Protein AF-A0A1E3RG83-F1 (afdb_monomer_lite)

Organism: Mycolicibacterium flavescens (NCBI:txid1776)

Sequence (110 aa):
MRRLLDELAEASPPAERGPAYRAGFSAGIRFARICVLDEIAAASGYLDRIAMTNGSRRDRESVRIRAAVRTIGRRLGNEIALGDDDGADGYRDAIAVAQEVVSGLRATST

Radius of gyration: 16.16 Å; chains: 1; bounding box: 37×25×48 Å

pLDDT: mean 85.27, std 15.06, range [44.41, 98.12]

Secondary structure (DSSP, 8-state):
-HHHHHHHHH----TTS-HHHHHHHHHHHHHHHHHHHHHHHHHHHHHHHHTT--S-HHHHHHHHHHHHHHHHHHHHHT----SSSHHHHHHHHHHHHHHHHHHHHHHTT-

Foldseek 3Di:
DVVLLVLLVPDADDPPADPLLRQLLVVLSVVLNVLLVVLVVVVVVVVVVPPPDDDPVPVVVLVSLVVSLVSSLVVLVPDQQPDDDSSSVSNVVNSVSSNVSSVVVVVVSD

Structure (mmCIF, N/CA/C/O backbone):
data_AF-A0A1E3RG83-F1
#
_entry.id   AF-A0A1E3RG83-F1
#
loop_
_atom_site.group_PDB
_atom_site.id
_atom_site.type_symbol
_atom_site.label_atom_id
_atom_site.label_alt_id
_atom_site.label_comp_id
_atom_site.label_asym_id
_atom_site.label_entity_id
_atom_site.label_seq_id
_atom_site.pdbx_PDB_ins_code
_atom_site.Cartn_x
_atom_site.Cartn_y
_atom_site.Cartn_z
_atom_site.occupancy
_atom_site.B_iso_or_equiv
_atom_site.auth_seq_id
_atom_site.auth_comp_id
_atom_site.auth_asym_id
_atom_site.auth_atom_id
_atom_site.pdbx_PDB_model_num
ATOM 1 N N . MET A 1 1 ? -4.450 -2.450 12.540 1.00 82.75 1 MET A N 1
ATOM 2 C CA . MET A 1 1 ? -3.587 -1.394 11.965 1.00 82.75 1 MET A CA 1
ATOM 3 C C . MET A 1 1 ? -2.108 -1.744 12.051 1.00 82.75 1 MET A C 1
ATOM 5 O O . MET A 1 1 ? -1.483 -1.751 11.006 1.00 82.75 1 MET A O 1
ATOM 9 N N . ARG A 1 2 ? -1.546 -2.108 13.221 1.00 86.56 2 ARG A N 1
ATOM 10 C CA . ARG A 1 2 ? -0.123 -2.507 13.312 1.00 86.56 2 ARG A CA 1
ATOM 11 C C . ARG A 1 2 ? 0.253 -3.662 12.375 1.00 86.56 2 ARG A C 1
ATOM 13 O O . ARG A 1 2 ? 1.143 -3.486 11.562 1.00 86.56 2 ARG A O 1
ATOM 20 N N . ARG A 1 3 ? -0.532 -4.744 12.386 1.00 87.38 3 ARG A N 1
ATOM 21 C CA . ARG A 1 3 ? -0.396 -5.868 11.444 1.00 87.38 3 ARG A CA 1
ATOM 22 C C . ARG A 1 3 ? -0.313 -5.433 9.974 1.00 87.38 3 ARG A C 1
ATOM 24 O O . ARG A 1 3 ? 0.436 -6.009 9.210 1.00 87.38 3 ARG A O 1
ATOM 31 N N . LEU A 1 4 ? -1.056 -4.393 9.595 1.00 87.88 4 LEU A N 1
ATOM 32 C CA . LEU A 1 4 ? -1.074 -3.882 8.227 1.00 87.88 4 LEU A CA 1
ATOM 33 C C . LEU A 1 4 ? 0.225 -3.129 7.890 1.00 87.88 4 LEU A C 1
ATOM 35 O O . LEU A 1 4 ? 0.703 -3.209 6.769 1.00 87.88 4 LEU A O 1
ATOM 39 N N . LEU A 1 5 ? 0.835 -2.441 8.864 1.00 91.75 5 LEU A N 1
ATOM 40 C CA . LEU A 1 5 ? 2.180 -1.880 8.700 1.00 91.75 5 LEU A CA 1
ATOM 41 C C . LEU A 1 5 ? 3.245 -2.967 8.583 1.00 91.75 5 LEU A C 1
ATOM 43 O O . LEU A 1 5 ? 4.169 -2.787 7.799 1.00 91.75 5 LEU A O 1
ATOM 47 N N . ASP A 1 6 ? 3.123 -4.044 9.359 1.00 92.56 6 ASP A N 1
ATOM 48 C CA . ASP A 1 6 ? 4.076 -5.152 9.323 1.00 92.56 6 ASP A CA 1
ATOM 49 C C . ASP A 1 6 ? 3.974 -5.888 7.968 1.00 92.56 6 ASP A C 1
ATOM 51 O O . ASP A 1 6 ? 4.975 -6.027 7.278 1.00 92.56 6 ASP A O 1
ATOM 55 N N . GLU A 1 7 ? 2.764 -6.227 7.500 1.00 93.62 7 GLU A N 1
ATOM 56 C CA . GLU A 1 7 ? 2.551 -6.851 6.178 1.00 93.62 7 GLU A CA 1
ATOM 57 C C . GLU A 1 7 ? 3.057 -5.972 5.018 1.00 93.62 7 GLU A C 1
ATOM 59 O O . GLU A 1 7 ? 3.693 -6.471 4.093 1.00 93.62 7 GLU A O 1
ATOM 64 N N . LEU A 1 8 ? 2.851 -4.651 5.080 1.00 93.44 8 LEU A N 1
ATOM 65 C CA . LEU A 1 8 ? 3.415 -3.724 4.092 1.00 93.44 8 LEU A CA 1
ATOM 66 C C . LEU A 1 8 ? 4.940 -3.574 4.205 1.00 93.44 8 LEU A C 1
ATOM 68 O O . LEU A 1 8 ? 5.576 -3.215 3.222 1.00 93.44 8 LEU A O 1
ATOM 72 N N . ALA A 1 9 ? 5.533 -3.771 5.383 1.00 92.31 9 ALA A N 1
ATOM 73 C CA . ALA A 1 9 ? 6.981 -3.670 5.569 1.00 92.31 9 ALA A CA 1
ATOM 74 C C . ALA A 1 9 ? 7.722 -4.898 5.022 1.00 92.31 9 ALA A C 1
ATOM 76 O O . ALA A 1 9 ? 8.837 -4.748 4.529 1.00 92.31 9 ALA A O 1
ATOM 77 N N . GLU A 1 10 ? 7.089 -6.070 5.078 1.00 93.62 10 GLU A N 1
ATOM 78 C CA . GLU A 1 10 ? 7.616 -7.320 4.515 1.00 93.62 10 GLU A CA 1
ATOM 79 C C . GLU A 1 10 ? 7.394 -7.429 2.993 1.00 93.62 10 GLU A C 1
ATOM 81 O O . GLU A 1 10 ? 8.039 -8.236 2.319 1.00 93.62 10 GLU A O 1
ATOM 86 N N . ALA A 1 11 ? 6.506 -6.605 2.423 1.00 93.31 11 ALA A N 1
ATOM 87 C CA . ALA A 1 11 ? 6.258 -6.572 0.987 1.00 93.31 11 ALA A CA 1
ATOM 88 C C . ALA A 1 11 ? 7.534 -6.197 0.219 1.00 93.31 11 ALA A C 1
ATOM 90 O O . ALA A 1 11 ? 8.095 -5.110 0.379 1.00 93.31 11 ALA A O 1
ATOM 91 N N . SER A 1 12 ? 7.967 -7.102 -0.654 1.00 91.25 12 SER A N 1
ATOM 92 C CA . SER A 1 12 ? 9.191 -6.964 -1.439 1.00 91.25 12 SER A CA 1
ATOM 93 C C . SER A 1 12 ? 8.888 -7.106 -2.932 1.00 91.25 12 SER A C 1
ATOM 95 O O . SER A 1 12 ? 8.031 -7.912 -3.297 1.00 91.25 12 SER A O 1
ATOM 97 N N . PRO A 1 13 ? 9.577 -6.349 -3.807 1.00 92.31 13 PRO A N 1
ATOM 98 C CA . PRO A 1 13 ? 9.430 -6.516 -5.247 1.00 92.31 13 PRO A CA 1
ATOM 99 C C . PRO A 1 13 ? 9.978 -7.884 -5.694 1.00 92.31 13 PRO A C 1
ATOM 101 O O . PRO A 1 13 ? 10.869 -8.422 -5.027 1.00 92.31 13 PRO A O 1
ATOM 104 N N . PRO A 1 14 ? 9.538 -8.419 -6.847 1.00 89.88 14 PRO A N 1
ATOM 105 C CA . PRO A 1 14 ? 10.124 -9.628 -7.417 1.00 89.88 14 PRO A CA 1
ATOM 106 C C . PRO A 1 14 ? 11.632 -9.458 -7.669 1.00 89.88 14 PRO A C 1
ATOM 108 O O . PRO A 1 14 ? 12.094 -8.396 -8.105 1.00 89.88 14 PRO A O 1
ATOM 111 N N . ALA A 1 15 ? 12.412 -10.499 -7.371 1.00 89.56 15 ALA A N 1
ATOM 112 C CA . ALA A 1 15 ? 13.876 -10.428 -7.344 1.00 89.56 15 ALA A CA 1
ATOM 113 C C . ALA A 1 15 ? 14.488 -10.195 -8.737 1.00 89.56 15 ALA A C 1
ATOM 115 O O . ALA A 1 15 ? 15.527 -9.546 -8.864 1.00 89.56 15 ALA A O 1
ATOM 116 N N . GLU A 1 16 ? 13.818 -10.682 -9.778 1.00 92.75 16 GLU A N 1
ATOM 117 C CA . GLU A 1 16 ? 14.208 -10.608 -11.185 1.00 92.75 16 GLU A CA 1
ATOM 118 C C . GLU A 1 16 ? 14.054 -9.213 -11.814 1.00 92.75 16 GLU A C 1
ATOM 120 O O . GLU A 1 16 ? 14.543 -8.975 -12.918 1.00 92.75 16 GLU A O 1
ATOM 125 N N . ARG A 1 17 ? 13.385 -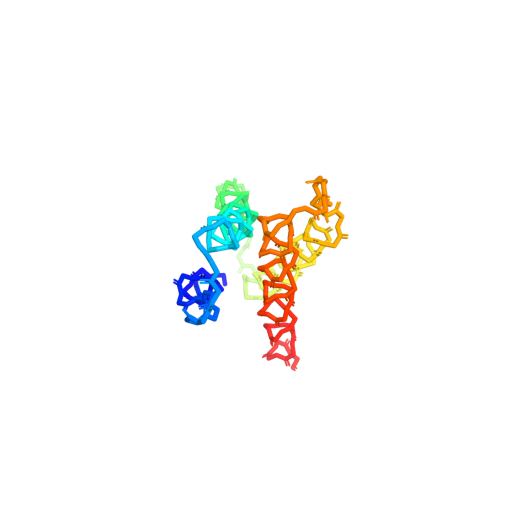8.276 -11.133 1.00 94.94 17 ARG A N 1
ATOM 126 C CA . ARG A 1 17 ? 13.091 -6.946 -11.681 1.00 94.94 17 ARG A CA 1
ATOM 127 C C . ARG A 1 17 ? 14.296 -6.005 -11.644 1.00 94.94 17 ARG A C 1
ATOM 129 O O . ARG A 1 17 ? 15.231 -6.173 -10.863 1.00 94.94 17 ARG A O 1
ATOM 136 N N . GLY A 1 18 ? 14.276 -4.981 -12.494 1.00 95.75 18 GLY A N 1
ATOM 137 C CA . GLY A 1 18 ? 15.339 -3.982 -12.578 1.00 95.75 18 GLY A CA 1
ATOM 138 C C . GLY A 1 18 ? 15.385 -3.027 -11.373 1.00 95.75 18 GLY A C 1
ATOM 139 O O . GLY A 1 18 ? 14.448 -2.960 -10.574 1.00 95.75 18 GLY A O 1
ATOM 140 N N . PRO A 1 19 ? 16.470 -2.244 -11.214 1.00 96.88 19 PRO A N 1
ATOM 141 C CA . PRO A 1 19 ? 16.560 -1.228 -10.164 1.00 96.88 19 PRO A CA 1
ATOM 142 C C . PRO A 1 19 ? 15.452 -0.165 -10.230 1.00 96.88 19 PRO A C 1
ATOM 144 O O . PRO A 1 19 ? 14.981 0.265 -9.179 1.00 96.88 19 PRO A O 1
ATOM 147 N N . ALA A 1 20 ? 15.030 0.233 -11.438 1.00 96.75 20 ALA A N 1
ATOM 148 C CA . ALA A 1 20 ? 13.978 1.230 -11.647 1.00 96.75 20 ALA A CA 1
ATOM 149 C C . ALA A 1 20 ? 12.628 0.734 -11.111 1.00 96.75 20 ALA A C 1
ATOM 151 O O . ALA A 1 20 ? 12.051 1.382 -10.236 1.00 96.75 20 ALA A O 1
ATOM 152 N N . TYR A 1 21 ? 12.205 -0.467 -11.516 1.00 97.94 21 TYR A N 1
ATOM 153 C CA . TYR A 1 21 ? 11.048 -1.144 -10.931 1.00 97.94 21 TYR A CA 1
ATOM 154 C C . TYR A 1 21 ? 11.105 -1.212 -9.408 1.00 97.94 21 TYR A C 1
ATOM 156 O O . TYR A 1 21 ? 10.164 -0.809 -8.728 1.00 97.94 21 TYR A O 1
ATOM 164 N N . ARG A 1 22 ? 12.218 -1.691 -8.834 1.00 97.31 22 ARG A N 1
ATOM 165 C CA . ARG A 1 22 ? 12.335 -1.841 -7.373 1.00 97.31 22 ARG A CA 1
ATOM 166 C C . ARG A 1 22 ? 12.211 -0.508 -6.636 1.00 97.31 22 ARG A C 1
ATOM 168 O O . ARG A 1 22 ? 11.644 -0.468 -5.541 1.00 97.31 22 ARG A O 1
ATOM 175 N N . ALA A 1 23 ? 12.723 0.57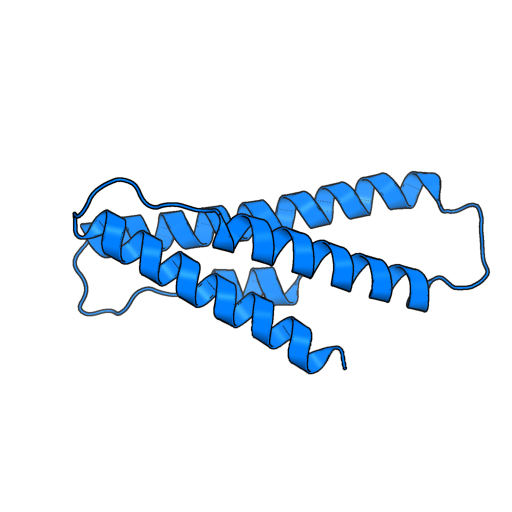5 -7.220 1.00 96.88 23 ALA A N 1
ATOM 176 C CA . ALA A 1 23 ? 12.566 1.919 -6.676 1.00 96.88 23 ALA A CA 1
ATOM 177 C C . ALA A 1 23 ? 11.097 2.371 -6.711 1.00 96.88 23 ALA A C 1
ATOM 179 O O . ALA A 1 23 ? 10.588 2.848 -5.693 1.00 96.88 23 ALA A O 1
ATOM 180 N N . GLY A 1 24 ? 10.405 2.148 -7.832 1.00 97.62 24 GLY A N 1
ATOM 181 C CA . GLY A 1 24 ? 8.971 2.406 -7.976 1.00 97.62 24 GLY A CA 1
ATOM 182 C C . GLY A 1 24 ? 8.123 1.619 -6.979 1.00 97.62 24 GLY A C 1
ATOM 183 O O . GLY A 1 24 ? 7.317 2.196 -6.249 1.00 97.62 24 GLY A O 1
ATOM 184 N N . PHE A 1 25 ? 8.388 0.320 -6.852 1.00 98.12 25 PHE A N 1
ATOM 185 C CA . PHE A 1 25 ? 7.718 -0.554 -5.891 1.00 98.12 25 PHE A CA 1
ATOM 186 C C . PHE A 1 25 ? 7.910 -0.069 -4.451 1.00 98.12 25 PHE A C 1
ATOM 188 O O . PHE A 1 25 ? 6.955 0.088 -3.689 1.00 98.12 25 PHE A O 1
ATOM 195 N N . SER A 1 26 ? 9.148 0.266 -4.085 1.00 97.31 26 SER A N 1
ATOM 196 C CA . SER A 1 26 ? 9.460 0.810 -2.759 1.00 97.31 26 SER A CA 1
ATOM 197 C C . SER A 1 26 ? 8.730 2.132 -2.488 1.00 97.31 26 SER A C 1
ATOM 199 O O . SER A 1 26 ? 8.312 2.390 -1.355 1.00 97.31 26 SER A O 1
ATOM 201 N N . ALA A 1 27 ? 8.561 2.978 -3.510 1.00 97.25 27 ALA A N 1
ATOM 202 C CA . ALA A 1 27 ? 7.803 4.219 -3.402 1.00 97.25 27 ALA A CA 1
ATOM 203 C C . ALA A 1 27 ? 6.299 3.961 -3.196 1.00 97.25 27 ALA A C 1
ATOM 205 O O . ALA A 1 27 ? 5.707 4.583 -2.311 1.00 97.25 27 ALA A O 1
ATOM 206 N N . GLY A 1 28 ? 5.707 3.003 -3.917 1.00 97.44 28 GLY A N 1
ATOM 207 C CA . GLY A 1 28 ? 4.303 2.610 -3.741 1.00 97.44 28 GLY A CA 1
ATOM 208 C C . GLY A 1 28 ? 4.020 2.038 -2.348 1.00 97.44 28 GLY A C 1
ATOM 209 O O . GLY A 1 28 ? 3.087 2.472 -1.669 1.00 97.44 28 GLY A O 1
ATOM 210 N N . ILE A 1 29 ? 4.891 1.156 -1.841 1.00 97.94 29 ILE A N 1
ATOM 211 C CA . ILE A 1 29 ? 4.789 0.633 -0.467 1.00 97.94 29 ILE A CA 1
ATOM 212 C C . ILE A 1 29 ? 4.926 1.753 0.571 1.00 97.94 29 ILE A C 1
ATOM 214 O O . ILE A 1 29 ? 4.192 1.789 1.565 1.00 97.94 29 ILE A O 1
ATOM 218 N N . ARG A 1 30 ? 5.835 2.712 0.353 1.00 97.38 30 ARG A N 1
ATOM 219 C CA . ARG A 1 30 ? 5.977 3.876 1.239 1.00 97.38 30 ARG A CA 1
ATOM 220 C C . ARG A 1 30 ? 4.697 4.709 1.274 1.00 97.38 30 ARG A C 1
ATOM 222 O O . ARG A 1 30 ? 4.259 5.071 2.367 1.00 97.38 30 ARG A O 1
ATOM 229 N N . PHE A 1 31 ? 4.090 4.982 0.122 1.00 97.06 31 PHE A N 1
ATOM 230 C CA . PHE A 1 31 ? 2.815 5.693 0.041 1.00 97.06 31 PHE A CA 1
ATOM 231 C C . PHE A 1 31 ? 1.707 4.962 0.812 1.00 97.06 31 PHE A C 1
ATOM 233 O O . PHE A 1 31 ? 1.015 5.571 1.636 1.00 97.06 31 PHE A O 1
ATOM 240 N N . ALA A 1 32 ? 1.585 3.645 0.625 1.00 96.81 32 ALA A N 1
ATOM 241 C CA . ALA A 1 32 ? 0.615 2.835 1.353 1.00 96.81 32 ALA A CA 1
ATOM 242 C C . ALA A 1 32 ? 0.817 2.940 2.873 1.00 96.81 32 ALA A C 1
ATOM 244 O O . ALA A 1 32 ? -0.133 3.207 3.609 1.00 96.81 32 ALA A O 1
ATOM 245 N N . ARG A 1 33 ? 2.060 2.827 3.356 1.00 96.69 33 ARG A N 1
ATOM 246 C CA . ARG A 1 33 ? 2.386 2.980 4.785 1.00 96.69 33 ARG A CA 1
ATOM 247 C C . ARG A 1 33 ? 2.031 4.366 5.324 1.00 96.69 33 ARG A C 1
ATOM 249 O O . ARG A 1 33 ? 1.511 4.446 6.434 1.00 96.69 33 ARG A O 1
ATOM 256 N N . ILE A 1 34 ? 2.260 5.435 4.557 1.00 96.25 34 ILE A N 1
ATOM 257 C CA . ILE A 1 34 ? 1.851 6.800 4.936 1.00 96.25 34 ILE A CA 1
ATOM 258 C C . ILE A 1 34 ? 0.334 6.864 5.124 1.00 96.25 34 ILE A C 1
ATOM 260 O O . ILE A 1 34 ? -0.121 7.324 6.167 1.00 96.25 34 ILE A O 1
ATOM 264 N N . CYS A 1 35 ? -0.451 6.311 4.193 1.00 95.56 35 CYS A N 1
ATOM 265 C CA . CYS A 1 35 ? -1.910 6.276 4.330 1.00 95.56 35 CYS A CA 1
ATOM 266 C C . CYS A 1 35 ? -2.358 5.597 5.634 1.00 95.56 35 CYS A C 1
ATOM 268 O O . CYS A 1 35 ? -3.320 6.026 6.265 1.00 95.56 35 CYS A O 1
ATOM 270 N N . VAL A 1 36 ? -1.657 4.543 6.054 1.00 93.94 36 VAL A N 1
ATOM 271 C CA . VAL A 1 36 ? -1.951 3.808 7.292 1.00 93.94 36 VAL A CA 1
ATOM 272 C C . VAL A 1 36 ? -1.560 4.608 8.529 1.00 93.94 36 VAL A C 1
ATOM 274 O O . VAL A 1 36 ? -2.312 4.638 9.504 1.00 93.94 36 VAL A O 1
ATOM 277 N N . LEU A 1 37 ? -0.394 5.254 8.498 1.00 93.25 37 LEU A N 1
ATOM 278 C CA . LEU A 1 37 ? 0.092 6.102 9.585 1.00 93.25 37 LEU A CA 1
ATOM 279 C C . LEU A 1 37 ? -0.807 7.324 9.793 1.00 93.25 37 LEU A C 1
ATOM 281 O O . LEU A 1 37 ? -1.109 7.642 10.942 1.00 93.25 37 LEU A O 1
ATOM 285 N N . ASP A 1 38 ? -1.299 7.939 8.716 1.00 92.38 38 ASP A N 1
ATOM 286 C CA . ASP A 1 38 ? -2.250 9.054 8.780 1.00 92.38 38 ASP A CA 1
ATOM 287 C C . ASP A 1 38 ? -3.519 8.659 9.550 1.00 92.38 38 ASP A C 1
ATOM 289 O O . ASP A 1 38 ? -3.968 9.384 10.439 1.00 92.38 38 ASP A O 1
ATOM 293 N N . GLU A 1 39 ? -4.074 7.475 9.274 1.00 91.19 39 GLU A N 1
ATOM 294 C CA . GLU A 1 39 ? -5.259 6.981 9.985 1.00 91.19 39 GLU A CA 1
ATOM 295 C C . GLU A 1 39 ? -4.965 6.631 11.452 1.00 91.19 39 GLU A C 1
ATOM 297 O O . GLU A 1 39 ? -5.803 6.857 12.326 1.00 91.19 39 GLU A O 1
ATOM 302 N N . ILE A 1 40 ? -3.774 6.102 11.758 1.00 88.69 40 ILE A N 1
ATOM 303 C CA . ILE A 1 40 ? -3.348 5.858 13.147 1.00 88.69 40 ILE A CA 1
ATOM 304 C C . ILE A 1 40 ? -3.223 7.182 13.911 1.00 88.69 40 ILE A C 1
ATOM 306 O O . ILE A 1 40 ? -3.673 7.275 15.059 1.00 88.69 40 ILE A O 1
ATOM 310 N N . ALA A 1 41 ? -2.643 8.207 13.286 1.00 86.69 41 ALA A N 1
ATOM 311 C CA . ALA A 1 41 ? -2.507 9.535 13.871 1.00 86.69 41 ALA A CA 1
ATOM 312 C C . ALA A 1 41 ? -3.884 10.180 14.100 1.00 86.69 41 ALA A C 1
ATOM 314 O O . ALA A 1 41 ? -4.167 10.658 15.202 1.00 86.69 41 ALA A O 1
ATOM 315 N N . ALA A 1 42 ? -4.780 10.106 13.110 1.00 84.38 42 ALA A N 1
ATOM 316 C CA . ALA A 1 42 ? -6.149 10.605 13.216 1.00 84.38 42 ALA A CA 1
ATOM 317 C C . ALA A 1 42 ? -6.945 9.893 14.323 1.00 84.38 42 ALA A C 1
ATOM 319 O O . ALA A 1 42 ? -7.654 10.539 15.098 1.00 84.38 42 ALA A O 1
ATOM 320 N N . ALA A 1 43 ? -6.800 8.570 14.447 1.00 78.12 43 ALA A N 1
ATOM 321 C CA . ALA A 1 43 ? -7.446 7.797 15.502 1.00 78.12 43 ALA A CA 1
ATOM 322 C C . ALA A 1 43 ? -6.908 8.157 16.896 1.00 78.12 43 ALA A C 1
ATOM 324 O O . ALA A 1 43 ? -7.697 8.287 17.833 1.00 78.12 43 ALA A O 1
ATOM 325 N N . SER A 1 44 ? -5.594 8.360 17.023 1.00 70.69 44 SER A N 1
ATOM 326 C CA . SER A 1 44 ? -4.944 8.750 18.282 1.00 70.69 44 SER A CA 1
ATOM 327 C C . SER A 1 44 ? -5.402 10.131 18.757 1.00 70.69 44 SER A C 1
ATOM 329 O O . SER A 1 44 ? -5.786 10.274 19.915 1.00 70.69 44 SER A O 1
ATOM 331 N N . GLY A 1 45 ? -5.497 11.117 17.857 1.00 61.16 45 GLY A N 1
ATOM 332 C CA . GLY A 1 45 ? -6.008 12.457 18.190 1.00 61.16 45 GLY A CA 1
ATOM 333 C C . GLY A 1 45 ? -7.499 12.496 18.561 1.00 61.16 45 GLY A C 1
ATOM 334 O O . GLY A 1 45 ? -7.971 13.453 19.174 1.00 61.16 45 GLY A O 1
ATOM 335 N N . TYR A 1 46 ? -8.262 11.453 18.217 1.00 55.00 46 TYR A N 1
ATOM 336 C CA . TYR A 1 46 ? -9.682 11.324 18.559 1.00 55.00 46 TYR A CA 1
ATOM 337 C C . TYR A 1 46 ? -9.913 10.633 19.917 1.00 55.00 46 TYR A C 1
ATOM 339 O O . TYR A 1 46 ? -10.992 10.770 20.502 1.00 55.00 46 TYR A O 1
ATOM 347 N N . LEU A 1 47 ? -8.918 9.901 20.440 1.00 52.84 47 LEU A N 1
ATOM 348 C CA . LEU A 1 47 ? -8.996 9.255 21.757 1.00 52.84 47 LEU A CA 1
ATOM 349 C C . LEU A 1 47 ? -9.011 10.280 22.901 1.00 52.84 47 LEU A C 1
ATOM 351 O O . LEU A 1 47 ? -9.784 10.091 23.842 1.00 52.84 47 LEU A O 1
ATOM 355 N N . ASP A 1 48 ? -8.300 11.404 22.760 1.00 51.75 48 ASP A N 1
ATOM 356 C CA . ASP A 1 48 ? -8.303 12.499 23.746 1.00 51.75 48 ASP A CA 1
ATOM 357 C C . ASP A 1 48 ? -9.687 13.148 23.930 1.00 51.75 48 ASP A C 1
ATOM 359 O O . ASP A 1 48 ? -10.017 13.622 25.015 1.00 51.75 48 ASP A O 1
ATOM 363 N N . ARG A 1 49 ? -10.556 13.123 22.908 1.00 49.62 49 ARG A N 1
ATOM 364 C CA . ARG A 1 49 ? -11.914 13.703 22.986 1.00 49.62 49 ARG A CA 1
ATOM 365 C C . ARG A 1 49 ? -12.984 12.766 23.555 1.00 49.62 49 ARG A C 1
ATOM 367 O O . ARG A 1 49 ? -14.047 13.244 23.939 1.00 49.62 49 ARG A O 1
ATOM 374 N N . ILE A 1 50 ? -12.762 11.447 23.580 1.00 48.09 50 ILE A N 1
ATOM 375 C CA . ILE A 1 50 ? -13.830 10.448 23.833 1.00 48.09 50 ILE A CA 1
ATOM 376 C C . ILE A 1 50 ? -13.685 9.700 25.162 1.00 48.09 50 ILE A C 1
ATOM 378 O O . ILE A 1 50 ? -14.590 8.955 25.543 1.00 48.09 50 ILE A O 1
ATOM 382 N N . ALA A 1 51 ? -12.638 9.972 25.942 1.00 50.78 51 ALA A N 1
ATOM 383 C CA . ALA A 1 51 ? -12.479 9.4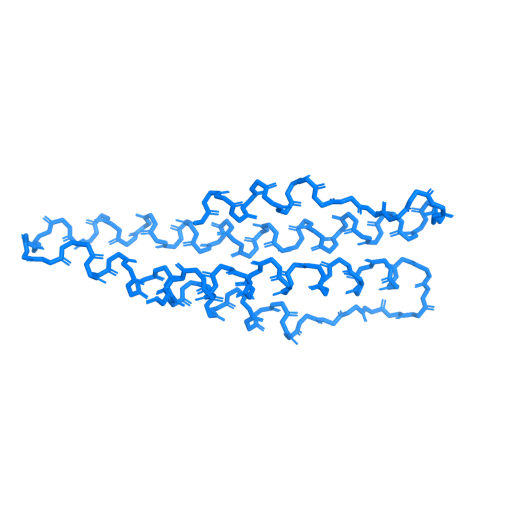47 27.304 1.00 50.78 51 ALA A CA 1
ATOM 384 C C . ALA A 1 51 ? -13.668 9.742 28.265 1.00 50.78 51 ALA A C 1
ATOM 386 O O . ALA A 1 51 ? -13.691 9.236 29.380 1.00 50.78 51 ALA A O 1
ATOM 387 N N . MET A 1 52 ? -14.687 10.496 27.830 1.00 52.94 52 MET A N 1
ATOM 388 C CA . MET A 1 52 ? -15.882 10.888 28.588 1.00 52.94 52 MET A CA 1
ATOM 389 C C . MET A 1 52 ? -17.108 9.947 28.474 1.00 52.94 52 MET A C 1
ATOM 391 O O . MET A 1 52 ? -18.128 10.236 29.091 1.00 52.94 52 MET A O 1
ATOM 395 N N . THR A 1 53 ? -17.095 8.835 27.714 1.00 53.28 53 THR A N 1
ATOM 396 C CA . THR A 1 53 ? -18.279 7.928 27.632 1.00 53.28 53 THR A CA 1
ATOM 397 C C . THR A 1 53 ? -17.941 6.429 27.695 1.00 53.28 53 THR A C 1
ATOM 399 O O . THR A 1 53 ? -17.552 5.811 26.704 1.00 53.28 53 THR A O 1
ATOM 402 N N . ASN A 1 54 ? -18.180 5.822 28.863 1.00 56.31 54 ASN A N 1
ATOM 403 C CA . ASN A 1 54 ? -17.715 4.489 29.290 1.00 56.31 54 ASN A CA 1
ATOM 404 C C . ASN A 1 54 ? -18.524 3.255 28.805 1.00 56.31 54 ASN A C 1
ATOM 406 O O . ASN A 1 54 ? -18.342 2.170 29.342 1.00 56.31 54 ASN A O 1
ATOM 410 N N . GLY A 1 55 ? -19.405 3.360 27.802 1.00 52.59 55 GLY A N 1
ATOM 411 C CA . GLY A 1 55 ? -20.395 2.293 27.535 1.00 52.59 55 GLY A CA 1
ATOM 412 C C . GLY A 1 55 ? -20.075 1.217 26.480 1.00 52.59 55 GLY A C 1
ATOM 413 O O . GLY A 1 55 ? -20.597 0.113 26.577 1.00 52.59 55 GLY A O 1
ATOM 414 N N . SER A 1 56 ? -19.269 1.489 25.442 1.00 58.34 56 SER A N 1
ATOM 415 C CA . SER A 1 56 ? -19.158 0.561 24.281 1.00 58.34 56 SER A CA 1
ATOM 416 C C . SER A 1 56 ? -17.822 0.665 23.536 1.00 58.34 56 SER A C 1
ATOM 418 O O . SER A 1 56 ? -17.768 0.790 22.310 1.00 58.34 56 SER A O 1
ATOM 420 N N . ARG A 1 57 ? -16.712 0.689 24.279 1.00 63.91 57 ARG A N 1
ATOM 421 C CA . ARG A 1 57 ? -15.368 0.981 23.744 1.00 63.91 57 ARG A CA 1
ATOM 422 C C . ARG A 1 57 ? -14.952 0.053 22.587 1.00 63.91 57 ARG A C 1
ATOM 424 O O . ARG A 1 57 ? -14.415 0.548 21.601 1.00 63.91 57 ARG A O 1
ATOM 431 N N . ARG A 1 58 ? -15.275 -1.245 22.666 1.00 63.41 58 ARG A N 1
ATOM 432 C CA . ARG A 1 58 ? -14.867 -2.280 21.692 1.00 63.41 58 ARG A CA 1
ATOM 433 C C . ARG A 1 58 ? -15.608 -2.200 20.350 1.00 63.41 58 ARG A C 1
ATOM 435 O O . ARG A 1 58 ? -14.982 -2.310 19.296 1.00 63.41 58 ARG A O 1
ATOM 442 N N . ASP A 1 59 ? -16.912 -1.930 20.371 1.00 70.25 59 ASP A N 1
ATOM 443 C CA . ASP A 1 59 ? -17.703 -1.768 19.141 1.00 70.25 59 ASP A CA 1
ATOM 444 C C . ASP A 1 59 ? -17.327 -0.486 18.403 1.00 70.25 59 ASP A C 1
ATOM 446 O O . ASP A 1 59 ? -17.146 -0.489 17.184 1.00 70.25 59 ASP A O 1
ATOM 450 N N . ARG A 1 60 ? -17.117 0.611 19.143 1.00 72.00 60 ARG A N 1
ATOM 451 C CA . ARG A 1 60 ? -16.659 1.880 18.561 1.00 72.00 60 ARG A CA 1
ATOM 452 C C . ARG A 1 60 ? -15.272 1.747 17.941 1.00 72.00 60 ARG A C 1
ATOM 454 O O . AR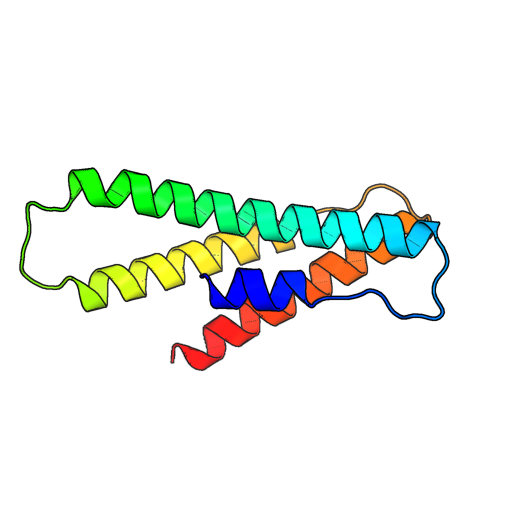G A 1 60 ? -15.040 2.285 16.862 1.00 72.00 60 ARG A O 1
ATOM 461 N N . GLU A 1 61 ? -14.362 1.033 18.595 1.00 76.62 61 GLU A N 1
ATOM 462 C CA . GLU A 1 61 ? -13.031 0.740 18.057 1.00 76.62 61 GLU A CA 1
ATOM 463 C C . GLU A 1 61 ? -13.113 -0.085 16.767 1.00 76.62 61 GLU A C 1
ATOM 465 O O . GLU A 1 61 ? -12.523 0.294 15.756 1.00 76.62 61 GLU A O 1
ATOM 470 N N . SER A 1 62 ? -13.941 -1.130 16.745 1.00 78.38 62 SER A N 1
ATOM 471 C CA . SER A 1 62 ? -14.151 -1.969 15.558 1.00 78.38 62 SER A CA 1
ATOM 472 C C . SER A 1 62 ? -14.778 -1.195 14.389 1.00 78.38 62 SER A C 1
ATOM 474 O O . SER A 1 62 ? -14.412 -1.387 13.228 1.00 78.38 62 SER A O 1
ATOM 476 N N . VAL A 1 63 ? -15.713 -0.278 14.662 1.00 82.31 63 VAL A N 1
ATOM 477 C CA . VAL A 1 63 ? -16.288 0.621 13.644 1.00 82.31 63 VAL A CA 1
ATOM 478 C C . VAL A 1 63 ? -15.237 1.591 13.098 1.00 82.31 63 VAL A C 1
ATOM 480 O O . VAL A 1 63 ? -15.172 1.785 11.883 1.00 82.31 63 VAL A O 1
ATOM 483 N N . ARG A 1 64 ? -14.382 2.159 13.959 1.00 81.88 64 ARG A N 1
ATOM 484 C CA . ARG A 1 64 ? -13.291 3.056 13.539 1.00 81.88 64 ARG A CA 1
ATOM 485 C C . ARG A 1 64 ? -12.257 2.340 12.686 1.00 81.88 64 ARG A C 1
ATOM 487 O O . ARG A 1 64 ? -11.888 2.865 11.643 1.00 81.88 64 ARG A O 1
ATOM 494 N N . ILE A 1 65 ? -11.842 1.135 13.077 1.00 84.56 65 ILE A N 1
ATOM 495 C CA . ILE A 1 65 ? -10.902 0.326 12.290 1.00 84.56 65 ILE A CA 1
ATOM 496 C C . ILE A 1 65 ? -11.491 0.043 10.903 1.00 84.56 65 ILE A C 1
ATOM 498 O O . ILE A 1 65 ? -10.817 0.263 9.899 1.00 84.56 65 ILE A O 1
ATOM 502 N N . ARG A 1 66 ? -12.771 -0.349 10.816 1.00 86.00 66 ARG A N 1
ATOM 503 C CA . ARG A 1 66 ? -13.447 -0.547 9.522 1.00 86.00 66 ARG A CA 1
ATOM 504 C C . ARG A 1 66 ? -13.512 0.734 8.687 1.00 86.00 66 ARG A C 1
ATOM 506 O O . ARG A 1 66 ? -13.343 0.670 7.471 1.00 86.00 66 ARG A O 1
ATOM 513 N N . ALA A 1 67 ? -13.749 1.888 9.309 1.00 88.00 67 ALA A N 1
ATOM 514 C CA . ALA A 1 67 ? -13.745 3.174 8.616 1.00 88.00 67 ALA A CA 1
ATOM 515 C C . ALA A 1 67 ? -12.348 3.537 8.082 1.00 88.00 67 ALA A C 1
ATOM 517 O O . ALA A 1 67 ? -12.231 3.841 6.898 1.00 88.00 67 ALA A O 1
ATOM 518 N N . ALA A 1 68 ? -11.302 3.404 8.901 1.00 89.81 68 ALA A N 1
ATOM 519 C CA . ALA A 1 68 ? -9.914 3.648 8.507 1.00 89.81 68 ALA A CA 1
ATOM 520 C C . ALA A 1 68 ? -9.487 2.750 7.334 1.00 89.81 68 ALA A C 1
ATOM 522 O O . ALA A 1 68 ? -8.971 3.228 6.328 1.00 89.81 68 ALA A O 1
ATOM 523 N N . VAL A 1 69 ? -9.795 1.451 7.401 1.00 91.06 69 VAL A N 1
ATOM 524 C CA . VAL A 1 69 ? -9.516 0.482 6.322 1.00 91.06 69 VAL A CA 1
ATOM 525 C C . VAL A 1 69 ? -10.272 0.828 5.029 1.00 91.06 69 VAL A C 1
ATOM 527 O O . VAL A 1 69 ? -9.769 0.606 3.924 1.00 91.06 69 VAL A O 1
ATOM 530 N N . ARG A 1 70 ? -11.480 1.400 5.123 1.00 91.25 70 ARG A N 1
ATOM 531 C CA . ARG A 1 70 ? -12.190 1.935 3.949 1.00 91.25 70 ARG A CA 1
ATOM 532 C C . ARG A 1 70 ? -11.506 3.164 3.367 1.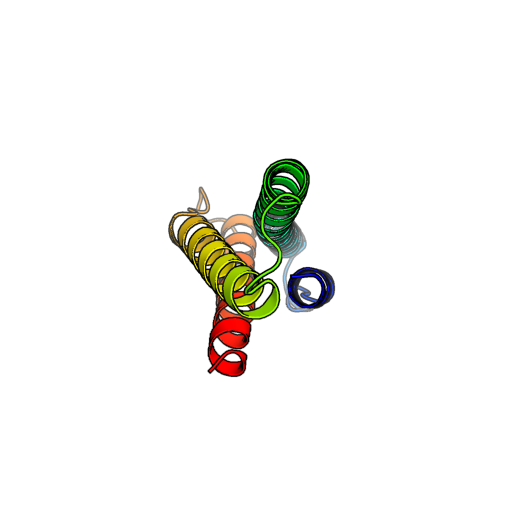00 91.25 70 ARG A C 1
ATOM 534 O O . ARG A 1 70 ? -11.340 3.219 2.150 1.00 91.25 70 ARG A O 1
ATOM 541 N N . THR A 1 71 ? -11.087 4.103 4.207 1.00 93.62 71 THR A N 1
ATOM 542 C CA . THR A 1 71 ? -10.381 5.310 3.764 1.00 93.62 71 THR A CA 1
ATOM 543 C C . THR A 1 71 ? -9.053 4.973 3.096 1.00 93.62 71 THR A C 1
ATOM 545 O O . THR A 1 71 ? -8.797 5.476 2.004 1.00 93.62 71 THR A O 1
ATOM 548 N N . ILE A 1 72 ? -8.258 4.075 3.684 1.00 93.75 72 ILE A N 1
ATOM 549 C CA . ILE A 1 72 ? -6.995 3.603 3.098 1.00 93.75 72 ILE A CA 1
ATOM 550 C C . ILE A 1 72 ? -7.247 2.967 1.735 1.00 93.75 72 ILE A C 1
ATOM 552 O O . ILE A 1 72 ? -6.639 3.383 0.756 1.00 93.75 72 ILE A O 1
ATOM 556 N N . GLY A 1 73 ? -8.192 2.024 1.645 1.00 93.81 73 GLY A N 1
ATOM 557 C CA . GLY A 1 73 ? -8.520 1.382 0.370 1.00 93.81 73 GLY A CA 1
ATOM 558 C C . GLY A 1 73 ? -8.947 2.385 -0.706 1.00 93.81 73 GLY A C 1
ATOM 559 O O . GLY A 1 73 ? -8.529 2.268 -1.851 1.00 93.81 73 GLY A O 1
ATOM 560 N N . ARG A 1 74 ? -9.716 3.419 -0.340 1.00 94.81 74 ARG A N 1
ATOM 561 C CA . ARG A 1 74 ? -10.099 4.494 -1.269 1.00 94.81 74 ARG A CA 1
ATOM 562 C C . ARG A 1 74 ? -8.901 5.335 -1.714 1.00 94.81 74 ARG A C 1
ATOM 564 O O . ARG A 1 74 ? -8.825 5.686 -2.883 1.00 94.81 74 ARG A O 1
ATOM 571 N N . ARG A 1 75 ? -7.984 5.678 -0.803 1.00 95.81 75 ARG A N 1
ATOM 572 C CA . ARG A 1 75 ? -6.766 6.434 -1.145 1.00 95.81 75 ARG A CA 1
ATOM 573 C C . ARG A 1 75 ? -5.885 5.643 -2.106 1.00 95.81 75 ARG A C 1
ATOM 575 O O . ARG A 1 75 ? -5.477 6.199 -3.111 1.00 95.81 75 ARG A O 1
ATOM 582 N N . LEU A 1 76 ? -5.686 4.351 -1.844 1.00 94.81 76 LEU A N 1
ATOM 583 C CA . LEU A 1 76 ? -4.952 3.454 -2.741 1.00 94.81 76 LEU A CA 1
ATOM 584 C C . LEU A 1 76 ? -5.641 3.292 -4.102 1.00 94.81 76 LEU A C 1
ATOM 586 O O . LEU A 1 76 ? -4.966 3.226 -5.115 1.00 94.81 76 LEU A O 1
ATOM 590 N N . GLY A 1 77 ? -6.974 3.208 -4.144 1.00 92.62 77 GLY A N 1
ATOM 591 C CA . GLY A 1 77 ? -7.727 3.068 -5.399 1.00 92.62 77 GLY A CA 1
ATOM 592 C C . GLY A 1 77 ? -7.756 4.328 -6.266 1.00 92.62 77 GLY A C 1
ATOM 593 O O . GLY A 1 77 ? -7.938 4.233 -7.473 1.00 92.62 77 GLY A O 1
ATOM 594 N N . ASN A 1 78 ? -7.568 5.498 -5.656 1.00 93.56 78 ASN A N 1
ATOM 595 C CA . ASN A 1 78 ? -7.486 6.775 -6.363 1.00 93.56 78 ASN A CA 1
ATOM 596 C C . ASN A 1 78 ? -6.049 7.152 -6.741 1.00 93.56 78 ASN A C 1
ATOM 598 O O . ASN A 1 78 ? -5.846 8.184 -7.378 1.00 93.56 78 ASN A O 1
ATOM 602 N N . GLU A 1 79 ? -5.068 6.371 -6.298 1.00 92.88 79 GLU A N 1
ATOM 603 C CA . GLU A 1 79 ? -3.666 6.642 -6.557 1.00 92.88 79 GLU A CA 1
ATOM 604 C C . GLU A 1 79 ? -3.319 6.261 -7.998 1.00 92.88 79 GLU A C 1
ATOM 606 O O . GLU A 1 79 ? -3.649 5.169 -8.462 1.00 92.88 79 GLU A O 1
ATOM 611 N N . ILE A 1 80 ? -2.650 7.168 -8.712 1.00 88.00 80 ILE A N 1
ATOM 612 C CA . ILE A 1 80 ? -2.304 6.997 -10.124 1.00 88.00 80 ILE A CA 1
ATOM 613 C C . ILE A 1 80 ? -0.792 7.147 -10.267 1.00 88.00 80 ILE A C 1
ATOM 615 O O . ILE A 1 80 ? -0.239 8.205 -9.974 1.00 88.00 80 ILE A O 1
ATOM 619 N N . ALA A 1 81 ? -0.129 6.099 -10.759 1.00 86.69 81 ALA A N 1
ATOM 620 C CA . ALA A 1 81 ? 1.261 6.200 -11.185 1.00 86.69 81 ALA A CA 1
ATOM 621 C C . ALA A 1 81 ? 1.354 7.080 -12.438 1.00 86.69 81 ALA A C 1
ATOM 623 O O . ALA A 1 81 ? 0.617 6.868 -13.403 1.00 86.69 81 ALA A O 1
ATOM 624 N N . LEU A 1 82 ? 2.263 8.053 -12.435 1.00 87.62 82 LEU A N 1
ATOM 625 C CA . LEU A 1 82 ? 2.549 8.863 -13.615 1.00 87.62 82 LEU A CA 1
ATOM 626 C C . LEU A 1 82 ? 3.640 8.190 -14.450 1.00 87.62 82 LEU A C 1
ATOM 628 O O . LEU A 1 82 ? 4.678 7.812 -13.913 1.00 87.62 82 LEU A O 1
ATOM 632 N N . GLY A 1 83 ? 3.420 8.111 -15.762 1.00 90.94 83 GLY A N 1
ATOM 633 C CA . GLY A 1 83 ? 4.372 7.531 -16.707 1.00 90.94 83 GLY A CA 1
ATOM 634 C C . GLY A 1 83 ? 4.111 6.060 -17.030 1.00 90.94 83 GLY A C 1
ATOM 635 O O . GLY A 1 83 ? 3.193 5.430 -16.505 1.00 90.94 83 GLY A O 1
ATOM 636 N N . ASP A 1 84 ? 4.932 5.546 -17.941 1.00 92.69 84 ASP A N 1
ATOM 637 C CA . ASP A 1 84 ? 4.857 4.181 -18.478 1.00 92.69 84 ASP A CA 1
ATOM 638 C C . ASP A 1 84 ? 6.242 3.511 -18.483 1.00 92.69 84 ASP A C 1
ATOM 640 O O . ASP A 1 84 ? 6.571 2.688 -19.330 1.00 92.69 84 ASP A O 1
ATOM 644 N N . ASP A 1 85 ? 7.108 3.950 -17.568 1.00 95.12 85 ASP A N 1
ATOM 645 C CA . ASP A 1 85 ? 8.412 3.336 -17.359 1.00 95.12 85 ASP A CA 1
ATOM 646 C C . ASP A 1 85 ? 8.341 2.190 -16.337 1.00 95.12 85 ASP A C 1
ATOM 648 O O . ASP A 1 85 ? 7.359 2.007 -15.615 1.00 95.12 85 ASP A O 1
ATOM 652 N N . ASP A 1 86 ? 9.430 1.428 -16.253 1.00 95.19 86 ASP A N 1
ATOM 653 C CA . ASP A 1 86 ? 9.579 0.288 -15.341 1.00 95.19 86 ASP A CA 1
ATOM 654 C C . ASP A 1 86 ? 9.359 0.687 -13.863 1.00 95.19 86 ASP A C 1
ATOM 656 O O . ASP A 1 86 ? 8.887 -0.110 -13.054 1.00 95.19 86 ASP A O 1
ATOM 660 N N . GLY A 1 87 ? 9.647 1.941 -13.493 1.00 96.25 87 GLY A N 1
ATOM 661 C CA . GLY A 1 87 ? 9.358 2.478 -12.163 1.00 96.25 87 GLY A CA 1
ATOM 662 C C . GLY A 1 87 ? 7.864 2.709 -11.932 1.00 96.25 87 GLY A C 1
ATOM 663 O O . GLY A 1 87 ? 7.354 2.371 -10.860 1.00 96.25 87 GLY A O 1
ATOM 664 N N . ALA A 1 88 ? 7.144 3.232 -12.924 1.00 96.62 88 ALA A N 1
ATOM 665 C CA . ALA A 1 88 ? 5.689 3.358 -12.881 1.00 96.62 88 ALA A CA 1
ATOM 666 C C . ALA A 1 88 ? 5.005 1.982 -12.785 1.00 96.62 88 ALA A C 1
ATOM 668 O O . ALA A 1 88 ? 4.059 1.832 -12.007 1.00 96.62 88 ALA A O 1
ATOM 669 N N . ASP A 1 89 ? 5.521 0.967 -13.488 1.00 96.75 89 ASP A N 1
ATOM 670 C CA . ASP A 1 89 ? 5.083 -0.429 -13.346 1.00 96.75 89 ASP A CA 1
ATOM 671 C C . ASP A 1 89 ? 5.276 -0.936 -11.913 1.00 96.75 89 ASP A C 1
ATOM 673 O O . ASP A 1 89 ? 4.321 -1.391 -11.279 1.00 96.75 89 ASP A O 1
ATOM 677 N N . GLY A 1 90 ? 6.484 -0.782 -11.361 1.00 97.44 90 GLY A N 1
ATOM 678 C CA . GLY A 1 90 ? 6.773 -1.184 -9.985 1.00 97.44 90 GLY A CA 1
ATOM 679 C C . GLY A 1 90 ? 5.878 -0.485 -8.964 1.00 97.44 90 GLY A C 1
ATOM 680 O O . GLY A 1 90 ? 5.411 -1.113 -8.013 1.00 97.44 90 GLY A O 1
ATOM 681 N N . TYR A 1 91 ? 5.590 0.800 -9.172 1.00 97.75 91 TYR A N 1
ATOM 682 C CA . TYR A 1 91 ? 4.675 1.550 -8.316 1.00 97.75 91 TYR A CA 1
ATOM 683 C C . TYR A 1 91 ? 3.249 0.992 -8.379 1.00 97.75 91 TYR A C 1
ATOM 685 O O . TYR A 1 91 ? 2.650 0.754 -7.330 1.00 97.75 91 TYR A O 1
ATOM 693 N N . ARG A 1 92 ? 2.709 0.747 -9.582 1.00 97.06 92 ARG A N 1
ATOM 694 C CA . ARG A 1 92 ? 1.365 0.167 -9.762 1.00 97.06 92 ARG A CA 1
ATOM 695 C C . ARG A 1 92 ? 1.250 -1.201 -9.092 1.00 97.06 92 ARG A C 1
ATOM 697 O O . ARG A 1 92 ? 0.281 -1.431 -8.367 1.00 97.06 92 ARG A O 1
ATOM 704 N N . ASP A 1 93 ? 2.258 -2.054 -9.252 1.00 97.12 93 ASP A N 1
ATOM 705 C CA . ASP A 1 93 ? 2.291 -3.375 -8.618 1.00 97.12 93 ASP A CA 1
ATOM 706 C C . ASP A 1 93 ? 2.321 -3.267 -7.085 1.00 97.12 93 ASP A C 1
ATOM 708 O O . ASP A 1 93 ? 1.587 -3.976 -6.395 1.00 97.12 93 ASP A O 1
ATOM 712 N N . ALA A 1 94 ? 3.088 -2.327 -6.523 1.00 97.62 94 ALA A N 1
ATOM 713 C CA . ALA A 1 94 ? 3.074 -2.077 -5.082 1.00 97.62 94 ALA A CA 1
ATOM 714 C C . ALA A 1 94 ? 1.709 -1.589 -4.568 1.00 97.62 94 ALA A C 1
ATOM 716 O O . ALA A 1 94 ? 1.285 -1.987 -3.479 1.00 97.62 94 ALA A O 1
ATOM 717 N N . ILE A 1 95 ? 1.000 -0.750 -5.334 1.00 97.75 95 ILE A N 1
ATOM 718 C CA . ILE A 1 95 ? -0.365 -0.327 -4.987 1.00 97.75 95 ILE A CA 1
ATOM 719 C C . ILE A 1 95 ? -1.325 -1.521 -5.018 1.00 97.75 95 ILE A C 1
ATOM 721 O O . ILE A 1 95 ? -2.136 -1.654 -4.100 1.00 97.75 95 ILE A O 1
ATOM 725 N N . ALA A 1 96 ? -1.209 -2.412 -6.006 1.00 96.00 96 ALA A N 1
ATOM 726 C CA . ALA A 1 96 ? -2.013 -3.631 -6.078 1.00 96.00 96 ALA A CA 1
ATOM 727 C C . ALA A 1 96 ? -1.775 -4.543 -4.858 1.00 96.00 96 ALA A C 1
ATOM 729 O O . ALA A 1 96 ? -2.730 -4.903 -4.168 1.00 96.00 96 ALA A O 1
ATOM 730 N N . VAL A 1 97 ? -0.512 -4.809 -4.502 1.00 96.19 97 VAL A N 1
ATOM 731 C CA . VAL A 1 97 ? -0.149 -5.574 -3.292 1.00 96.19 97 VAL A CA 1
ATOM 732 C C . VAL A 1 97 ? -0.730 -4.926 -2.030 1.00 96.19 97 VAL A C 1
ATOM 734 O O . VAL A 1 97 ? -1.314 -5.599 -1.177 1.00 96.19 97 VAL A O 1
ATOM 737 N N . ALA A 1 98 ? -0.635 -3.600 -1.905 1.00 96.19 98 ALA A N 1
ATOM 738 C CA . ALA A 1 98 ? -1.203 -2.890 -0.764 1.00 96.19 98 ALA A CA 1
ATOM 739 C C . ALA A 1 98 ? -2.738 -3.007 -0.699 1.00 96.19 98 ALA A C 1
ATOM 741 O O . ALA A 1 98 ? -3.302 -3.121 0.394 1.00 96.19 98 ALA A O 1
ATOM 742 N N . GLN A 1 99 ? -3.429 -2.999 -1.842 1.00 94.81 99 GLN A N 1
ATOM 743 C CA . GLN A 1 99 ? -4.878 -3.207 -1.906 1.00 94.81 99 GLN A CA 1
ATOM 744 C C . GLN A 1 99 ? -5.276 -4.625 -1.482 1.00 94.81 99 GLN A C 1
ATOM 746 O O . GLN A 1 99 ? -6.277 -4.776 -0.772 1.00 94.81 99 GLN A O 1
ATOM 751 N N . GLU A 1 100 ? -4.503 -5.644 -1.858 1.00 93.94 100 GLU A N 1
ATOM 752 C CA . GLU A 1 100 ? -4.715 -7.030 -1.423 1.00 93.94 100 GLU A CA 1
ATOM 753 C C . GLU A 1 100 ? -4.562 -7.168 0.093 1.00 93.94 100 GLU A C 1
ATOM 755 O O . GLU A 1 100 ? -5.472 -7.665 0.759 1.00 93.94 100 GLU A O 1
ATOM 760 N N . VAL A 1 101 ? -3.480 -6.625 0.659 1.00 92.94 101 VAL A N 1
ATOM 761 C CA . VAL A 1 101 ? -3.229 -6.586 2.112 1.00 92.94 101 VAL A CA 1
ATOM 762 C C . VAL A 1 101 ? -4.385 -5.905 2.860 1.00 92.94 101 VAL A C 1
ATOM 764 O O . VAL A 1 101 ? -4.940 -6.437 3.827 1.00 92.94 101 VAL A O 1
ATOM 767 N N . VAL A 1 102 ? -4.823 -4.736 2.384 1.00 90.50 102 VAL A N 1
ATOM 768 C CA . VAL A 1 102 ? -5.942 -3.987 2.983 1.00 90.50 102 VAL A CA 1
ATOM 769 C C . VAL A 1 102 ? -7.261 -4.759 2.880 1.00 90.50 102 VAL A C 1
ATOM 771 O O . VAL A 1 102 ? -8.081 -4.712 3.804 1.00 90.50 102 VAL A O 1
ATOM 774 N N . SER A 1 103 ? -7.478 -5.475 1.778 1.00 87.75 103 SER A N 1
ATOM 775 C CA . SER A 1 103 ? -8.687 -6.270 1.545 1.00 87.75 103 SER A CA 1
ATOM 776 C C . SER A 1 103 ? -8.707 -7.550 2.381 1.00 87.75 103 SER A C 1
ATOM 778 O O . SER A 1 103 ? -9.753 -7.882 2.943 1.00 87.75 103 SER A O 1
ATOM 780 N N . GLY A 1 104 ? -7.562 -8.212 2.565 1.00 84.12 104 GLY A N 1
ATOM 781 C CA . GLY A 1 104 ? -7.417 -9.372 3.448 1.00 84.12 104 GLY A CA 1
ATOM 782 C C . GLY A 1 104 ? -7.827 -9.058 4.888 1.00 84.12 104 GL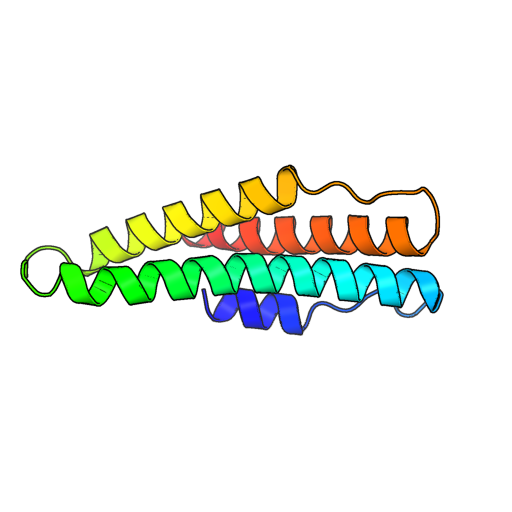Y A C 1
ATOM 783 O O . GLY A 1 104 ? -8.540 -9.839 5.521 1.00 84.12 104 GLY A O 1
ATOM 784 N N . LEU A 1 105 ? -7.502 -7.854 5.372 1.00 74.44 105 LEU A N 1
ATOM 785 C CA . LEU A 1 105 ? -7.901 -7.393 6.704 1.00 74.44 105 LEU A CA 1
ATOM 786 C C . LEU A 1 105 ? -9.424 -7.188 6.850 1.00 74.44 105 LEU A C 1
ATOM 788 O O . LEU A 1 105 ? -9.968 -7.328 7.951 1.00 74.44 105 LEU A O 1
ATOM 792 N N . ARG A 1 106 ? -10.129 -6.858 5.755 1.00 65.12 106 ARG A N 1
ATOM 793 C CA . ARG A 1 106 ? -11.601 -6.757 5.751 1.00 65.12 106 ARG A CA 1
ATOM 794 C C . ARG A 1 106 ? -12.247 -8.127 5.920 1.00 65.12 106 ARG A C 1
ATOM 796 O O . ARG A 1 106 ? -13.214 -8.224 6.665 1.00 65.12 106 ARG A O 1
ATOM 803 N N . ALA A 1 107 ? -11.696 -9.155 5.273 1.00 62.41 107 ALA A N 1
ATOM 804 C CA . ALA A 1 107 ? -12.234 -10.513 5.309 1.00 62.41 107 ALA A CA 1
ATOM 805 C C . ALA A 1 107 ? -12.101 -11.174 6.693 1.00 62.41 107 ALA A C 1
ATOM 807 O O . ALA A 1 107 ? -12.974 -11.935 7.094 1.00 62.41 107 ALA A O 1
ATOM 808 N N . THR A 1 108 ? -11.054 -10.847 7.459 1.00 59.38 108 THR A N 1
ATOM 809 C CA . THR A 1 108 ? -10.852 -11.389 8.820 1.00 59.38 108 THR A CA 1
ATOM 810 C C . THR A 1 108 ? -11.649 -10.659 9.909 1.00 59.38 108 THR A C 1
ATOM 812 O O . THR A 1 108 ? -11.601 -11.059 11.068 1.00 59.38 108 THR A O 1
ATOM 815 N N . SER A 1 109 ? -12.332 -9.563 9.564 1.00 50.91 109 SER A N 1
ATOM 816 C CA . SER A 1 109 ? -13.101 -8.726 10.503 1.00 50.91 109 SER A CA 1
ATOM 817 C C . SER A 1 109 ? -14.620 -8.975 10.439 1.00 50.91 109 SER A C 1
ATOM 819 O O . SER A 1 109 ? -15.386 -8.184 10.998 1.00 50.91 109 SER A O 1
ATOM 821 N N . THR A 1 110 ? -15.032 -10.025 9.723 1.00 44.41 110 THR A N 1
ATOM 822 C CA . THR A 1 110 ? -16.399 -10.572 9.632 1.00 44.41 110 THR A CA 1
ATOM 823 C C . THR A 1 110 ? -16.527 -11.779 10.542 1.00 44.41 110 THR A C 1
ATOM 825 O O . THR A 1 110 ? -17.575 -11.872 11.215 1.00 44.41 110 THR A O 1
#